Protein AF-A0A0T9PA03-F1 (afdb_monomer_lite)

Structure (mmCIF, N/CA/C/O backbone):
data_AF-A0A0T9PA03-F1
#
_entry.id   AF-A0A0T9PA03-F1
#
loop_
_atom_site.group_PDB
_atom_site.id
_atom_site.type_symbol
_atom_site.label_atom_id
_atom_site.label_alt_id
_atom_site.label_comp_id
_atom_site.label_asym_id
_atom_site.label_entity_id
_atom_site.label_seq_id
_atom_site.pdbx_PDB_ins_code
_atom_site.Cartn_x
_atom_site.Cartn_y
_atom_site.Cartn_z
_atom_site.occupancy
_atom_site.B_iso_or_equiv
_atom_site.auth_seq_id
_atom_site.auth_comp_id
_atom_site.auth_asym_id
_atom_site.auth_atom_id
_atom_site.pdbx_PDB_model_num
ATOM 1 N N . MET A 1 1 ? 5.290 -3.603 4.031 1.00 92.50 1 MET A N 1
ATOM 2 C CA . MET A 1 1 ? 5.411 -2.138 4.036 1.00 92.50 1 MET A CA 1
ATOM 3 C C . MET A 1 1 ? 4.190 -1.507 4.678 1.00 92.50 1 MET A C 1
ATOM 5 O O . MET A 1 1 ? 3.080 -2.007 4.508 1.00 92.50 1 MET A O 1
ATOM 9 N N . TYR A 1 2 ? 4.392 -0.405 5.397 1.00 94.56 2 TYR A N 1
ATOM 10 C CA . TYR A 1 2 ? 3.295 0.367 5.974 1.00 94.56 2 TYR A CA 1
ATOM 11 C C . TYR A 1 2 ? 2.878 1.485 5.029 1.00 94.56 2 TYR A C 1
ATOM 13 O O . TYR A 1 2 ? 3.734 2.184 4.490 1.00 94.56 2 TYR A O 1
ATOM 21 N N . ILE A 1 3 ? 1.571 1.669 4.875 1.00 94.50 3 ILE A N 1
ATOM 22 C CA . ILE A 1 3 ? 0.992 2.784 4.125 1.00 94.50 3 ILE A CA 1
ATOM 23 C C . ILE A 1 3 ? 0.029 3.572 5.006 1.00 94.50 3 ILE A C 1
ATOM 25 O O . ILE A 1 3 ? -0.538 3.040 5.965 1.00 94.50 3 ILE A O 1
ATOM 29 N N . ASN A 1 4 ? -0.156 4.846 4.684 1.00 94.25 4 ASN A N 1
ATOM 30 C CA . ASN A 1 4 ? -1.156 5.692 5.329 1.00 94.25 4 ASN A CA 1
ATOM 31 C C . ASN A 1 4 ? -2.485 5.694 4.548 1.00 94.25 4 ASN A C 1
ATOM 33 O O . ASN A 1 4 ? -2.614 5.071 3.492 1.00 94.25 4 ASN A O 1
ATOM 37 N N . ILE A 1 5 ? -3.485 6.401 5.084 1.00 92.62 5 ILE A N 1
ATOM 38 C CA . ILE A 1 5 ? -4.822 6.490 4.479 1.00 92.62 5 ILE A CA 1
ATOM 39 C C . ILE A 1 5 ? -4.770 7.098 3.073 1.00 92.62 5 ILE A C 1
ATOM 41 O O . ILE A 1 5 ? -5.481 6.625 2.194 1.00 92.62 5 ILE A O 1
ATOM 45 N N . GLU A 1 6 ? -3.924 8.097 2.832 1.00 93.06 6 GLU A N 1
ATOM 46 C CA . GLU A 1 6 ? -3.851 8.773 1.533 1.00 93.06 6 GLU A CA 1
ATOM 47 C C . GLU A 1 6 ? -3.252 7.863 0.455 1.00 93.06 6 GLU A C 1
ATOM 49 O O . GLU A 1 6 ? -3.835 7.713 -0.617 1.00 93.06 6 GLU A O 1
ATOM 54 N N . GLN A 1 7 ? -2.173 7.144 0.774 1.00 94.56 7 GLN A N 1
ATOM 55 C CA . GLN A 1 7 ? -1.610 6.113 -0.103 1.00 94.56 7 GLN A CA 1
ATOM 56 C C . GLN A 1 7 ? -2.609 4.977 -0.357 1.00 94.56 7 GLN A C 1
ATOM 58 O O . GLN A 1 7 ? -2.728 4.505 -1.484 1.00 94.56 7 GLN A O 1
ATOM 63 N N . TYR A 1 8 ? -3.370 4.559 0.661 1.00 94.50 8 TYR A N 1
ATOM 64 C CA . TYR A 1 8 ? -4.421 3.552 0.494 1.00 94.50 8 TYR A CA 1
ATOM 65 C C . TYR A 1 8 ? -5.533 4.030 -0.445 1.00 94.50 8 TYR A C 1
ATOM 67 O O . TYR A 1 8 ? -5.938 3.279 -1.332 1.00 94.50 8 TYR A O 1
ATOM 75 N N . LYS A 1 9 ? -6.017 5.268 -0.286 1.00 93.06 9 LYS A N 1
ATOM 76 C CA . LYS A 1 9 ? -7.050 5.830 -1.165 1.00 93.06 9 LYS A CA 1
ATOM 77 C C . LYS A 1 9 ? -6.547 5.955 -2.601 1.00 93.06 9 LYS A C 1
ATOM 79 O O . LYS A 1 9 ? -7.234 5.534 -3.527 1.00 93.06 9 LYS A O 1
ATOM 84 N N . GLN A 1 10 ? -5.329 6.471 -2.778 1.00 93.38 10 GLN A N 1
ATOM 85 C CA . GLN A 1 10 ? -4.684 6.561 -4.086 1.00 93.38 10 GLN A CA 1
ATOM 86 C C . GLN A 1 10 ? -4.633 5.180 -4.750 1.00 93.38 10 GLN A C 1
ATOM 88 O O . GLN A 1 10 ? -5.151 5.010 -5.850 1.00 93.38 10 GLN A O 1
ATOM 93 N N . ALA A 1 11 ? -4.126 4.175 -4.033 1.00 93.69 11 ALA A N 1
ATOM 94 C CA . ALA A 1 11 ? -3.995 2.820 -4.546 1.00 93.69 11 ALA A CA 1
ATOM 95 C C . ALA A 1 11 ? -5.342 2.136 -4.824 1.00 93.69 11 ALA A C 1
ATOM 97 O O . ALA A 1 11 ? -5.451 1.363 -5.771 1.00 93.69 11 ALA A O 1
ATOM 98 N N . ARG A 1 12 ? -6.392 2.429 -4.048 1.00 92.75 12 ARG A N 1
ATOM 99 C CA . ARG A 1 12 ? -7.757 1.948 -4.316 1.00 92.75 12 ARG A CA 1
ATOM 100 C C . ARG A 1 12 ? -8.359 2.553 -5.587 1.00 92.75 12 ARG A C 1
ATOM 102 O O . ARG A 1 12 ? -9.106 1.849 -6.260 1.00 92.75 12 ARG A O 1
ATOM 109 N N . ASN A 1 13 ? -8.024 3.801 -5.915 1.00 89.88 13 ASN A N 1
ATOM 110 C CA . ASN A 1 13 ? -8.573 4.510 -7.075 1.00 89.88 13 ASN A CA 1
ATOM 111 C C . ASN A 1 13 ? -7.799 4.250 -8.370 1.00 89.88 13 ASN A C 1
ATOM 113 O O . ASN A 1 13 ? -8.399 4.191 -9.439 1.00 89.88 13 ASN A O 1
ATOM 117 N N . THR A 1 14 ? -6.478 4.092 -8.293 1.00 91.12 14 THR A N 1
ATOM 118 C CA . THR A 1 14 ? -5.613 3.973 -9.480 1.00 91.12 14 THR A CA 1
ATOM 119 C C . THR A 1 14 ? -4.930 2.611 -9.608 1.00 91.12 14 THR A C 1
ATOM 121 O O . THR A 1 14 ? -4.311 2.333 -10.631 1.00 91.12 14 THR A O 1
ATOM 124 N N . GLY A 1 15 ? -5.003 1.765 -8.577 1.00 92.88 15 GLY A N 1
ATOM 125 C CA . GLY A 1 15 ? -4.237 0.520 -8.477 1.00 92.88 15 GLY A CA 1
ATOM 126 C C . GLY A 1 15 ? -2.795 0.706 -7.986 1.00 92.88 15 GLY A C 1
ATOM 127 O O . GLY A 1 15 ? -2.113 -0.291 -7.739 1.00 92.88 15 GLY A O 1
ATOM 128 N N . ALA A 1 16 ? -2.326 1.947 -7.804 1.00 94.38 16 ALA A N 1
ATOM 129 C CA . ALA A 1 16 ? -0.944 2.244 -7.435 1.00 94.38 16 ALA A CA 1
ATOM 130 C C . ALA A 1 16 ? -0.806 3.448 -6.487 1.00 94.38 16 ALA A C 1
ATOM 132 O O . ALA A 1 16 ? -1.683 4.305 -6.403 1.00 94.38 16 ALA A O 1
ATOM 133 N N . PHE A 1 17 ? 0.319 3.534 -5.780 1.00 94.75 17 PHE A N 1
ATOM 134 C CA . PHE A 1 17 ? 0.653 4.683 -4.938 1.00 94.75 17 PHE A CA 1
ATOM 135 C C . PHE A 1 17 ? 2.148 4.988 -4.955 1.00 94.75 17 PHE A C 1
ATOM 137 O O . PHE A 1 17 ? 2.977 4.131 -5.266 1.00 94.75 17 PHE A O 1
ATOM 144 N N . GLU A 1 18 ? 2.500 6.214 -4.581 1.00 94.06 18 GLU A N 1
ATOM 145 C CA . GLU A 1 18 ? 3.898 6.624 -4.480 1.00 94.06 18 GLU A CA 1
ATOM 146 C C . GLU A 1 18 ? 4.510 6.214 -3.135 1.00 94.06 18 GLU A C 1
ATOM 148 O O . GLU A 1 18 ? 3.939 6.443 -2.062 1.00 94.06 18 GLU A O 1
ATOM 153 N N . SER A 1 19 ? 5.711 5.641 -3.189 1.00 92.31 19 SER A N 1
ATOM 154 C CA . SER A 1 19 ? 6.517 5.297 -2.022 1.00 92.31 19 SER A CA 1
ATOM 155 C C . SER A 1 19 ? 7.888 5.983 -2.090 1.00 92.31 19 SER A C 1
ATOM 157 O O . SER A 1 19 ? 8.525 5.979 -3.149 1.00 92.31 19 SER A O 1
ATOM 159 N N . PRO A 1 20 ? 8.383 6.555 -0.975 1.00 90.44 20 PRO A N 1
ATOM 160 C CA . PRO A 1 20 ? 9.694 7.208 -0.920 1.00 90.44 20 PRO A CA 1
ATOM 161 C C . PRO A 1 20 ? 10.871 6.223 -0.956 1.00 90.44 20 PRO A C 1
ATOM 163 O O . PRO A 1 20 ? 12.014 6.653 -1.077 1.00 90.44 20 PRO A O 1
ATOM 166 N N . SER A 1 21 ? 10.599 4.924 -0.823 1.00 88.88 21 SER A N 1
ATOM 167 C CA . SER A 1 21 ? 11.592 3.853 -0.876 1.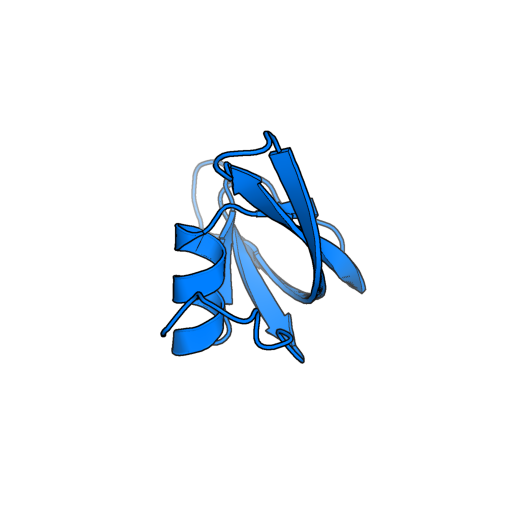00 88.88 21 SER A CA 1
ATOM 168 C C . SER A 1 21 ? 11.016 2.627 -1.586 1.00 88.88 21 SER A C 1
ATOM 170 O O . SER A 1 21 ? 9.840 2.313 -1.357 1.00 88.88 21 SER A O 1
ATOM 172 N N . PRO A 1 22 ? 11.810 1.911 -2.401 1.00 90.12 22 PRO A N 1
ATOM 173 C CA . PRO A 1 22 ? 11.363 0.688 -3.053 1.00 90.12 22 PRO A CA 1
ATOM 174 C C . PRO A 1 22 ? 11.063 -0.403 -2.014 1.00 90.12 22 PRO A C 1
ATOM 176 O O . PRO A 1 22 ? 11.945 -0.730 -1.217 1.00 90.12 22 PRO A O 1
ATOM 179 N N . PRO A 1 23 ? 9.835 -0.954 -1.994 1.00 92.44 23 PRO A N 1
ATOM 180 C CA . PRO A 1 23 ? 9.528 -2.151 -1.217 1.00 92.44 23 PRO A CA 1
ATOM 181 C C . PRO A 1 23 ? 10.087 -3.401 -1.922 1.00 92.44 23 PRO A C 1
ATOM 183 O O . PRO A 1 23 ? 10.814 -3.305 -2.912 1.00 92.44 23 PRO A O 1
ATOM 186 N N . GLN A 1 24 ? 9.738 -4.587 -1.434 1.00 93.12 24 GLN A N 1
ATOM 187 C CA . GLN A 1 24 ? 9.993 -5.856 -2.114 1.00 93.12 24 GLN A CA 1
ATOM 188 C C . GLN A 1 24 ? 8.774 -6.309 -2.923 1.00 93.12 24 GLN A C 1
ATOM 190 O O . GLN A 1 24 ? 7.621 -6.018 -2.593 1.00 93.12 24 GLN A O 1
ATOM 195 N N . GLN A 1 25 ? 9.019 -7.050 -4.003 1.00 92.06 25 GLN A N 1
ATOM 196 C CA . GLN A 1 25 ? 7.938 -7.703 -4.732 1.00 92.06 25 GLN A CA 1
ATOM 197 C C . GLN A 1 25 ? 7.249 -8.727 -3.818 1.00 92.06 25 GLN A C 1
ATOM 199 O O . GLN A 1 25 ? 7.915 -9.403 -3.038 1.00 92.06 25 GLN A O 1
ATOM 204 N N . MET A 1 26 ? 5.918 -8.831 -3.901 1.00 93.56 26 MET A N 1
ATOM 205 C CA . MET A 1 26 ? 5.078 -9.640 -3.004 1.00 93.56 26 MET A CA 1
ATOM 206 C C . MET A 1 26 ? 5.109 -9.210 -1.529 1.00 93.56 26 MET A C 1
ATOM 208 O O . MET A 1 26 ? 4.526 -9.891 -0.683 1.00 93.56 26 MET A O 1
ATOM 212 N N . GLU A 1 27 ? 5.724 -8.071 -1.195 1.00 94.31 27 GLU A N 1
ATOM 213 C CA . GLU A 1 27 ? 5.719 -7.565 0.174 1.00 94.31 27 GLU A CA 1
ATOM 214 C C . GLU A 1 27 ? 4.292 -7.236 0.623 1.00 94.31 27 GLU A C 1
ATOM 216 O O . GLU A 1 27 ? 3.508 -6.616 -0.102 1.00 94.31 27 GLU A O 1
ATOM 221 N N . ARG A 1 28 ? 3.954 -7.639 1.849 1.00 94.81 28 ARG A N 1
ATOM 222 C CA . ARG A 1 28 ? 2.653 -7.363 2.461 1.00 94.81 28 ARG A CA 1
ATOM 223 C C . ARG A 1 28 ? 2.448 -5.862 2.646 1.00 94.81 28 ARG A C 1
ATOM 225 O O . ARG A 1 28 ? 3.336 -5.175 3.143 1.00 94.81 28 ARG A O 1
ATOM 232 N N . ILE A 1 29 ? 1.267 -5.361 2.312 1.00 95.06 29 ILE A N 1
ATOM 233 C CA . ILE A 1 29 ? 0.879 -3.965 2.511 1.00 95.06 29 ILE A CA 1
ATOM 234 C C . ILE A 1 29 ? -0.043 -3.883 3.723 1.00 95.06 29 ILE A C 1
ATOM 236 O O . ILE A 1 29 ? -1.127 -4.473 3.732 1.00 95.06 29 ILE A O 1
ATOM 240 N N . THR A 1 30 ? 0.378 -3.108 4.718 1.00 95.19 30 THR A N 1
ATOM 241 C CA . THR A 1 30 ? -0.365 -2.893 5.959 1.00 95.19 30 THR A CA 1
ATOM 242 C C . THR A 1 30 ? -0.752 -1.419 6.067 1.00 95.19 30 THR A C 1
ATOM 244 O O . THR A 1 30 ? 0.100 -0.533 6.138 1.00 95.19 30 THR A O 1
ATOM 247 N N . LEU A 1 31 ? -2.052 -1.137 6.071 1.00 94.31 31 LEU A N 1
ATOM 248 C CA . LEU A 1 31 ? -2.604 0.191 6.297 1.00 94.31 31 LEU A CA 1
ATOM 249 C C . LEU A 1 31 ? -2.534 0.533 7.785 1.00 94.31 31 LEU A C 1
ATOM 251 O O . LEU A 1 31 ? -3.131 -0.149 8.619 1.00 94.31 31 LEU A O 1
ATOM 255 N N . LYS A 1 32 ? -1.856 1.634 8.104 1.00 93.88 32 LYS A N 1
ATOM 256 C CA . LYS A 1 32 ? -1.782 2.196 9.449 1.00 93.88 32 LYS A CA 1
ATOM 257 C C . LYS A 1 32 ? -2.721 3.388 9.579 1.00 93.88 32 LYS A C 1
ATOM 259 O O . LYS A 1 32 ? -2.609 4.366 8.842 1.00 93.88 32 LYS A O 1
ATOM 264 N N . MET A 1 33 ? -3.625 3.319 10.550 1.00 89.69 33 MET A N 1
ATOM 265 C CA . MET A 1 33 ? -4.616 4.361 10.816 1.00 89.69 33 MET A CA 1
ATOM 266 C C . MET A 1 33 ? -4.587 4.780 12.278 1.00 89.69 33 MET A C 1
ATOM 268 O O . MET A 1 33 ? -4.389 3.958 13.175 1.00 89.69 33 MET A O 1
ATOM 272 N N . LEU A 1 34 ? -4.842 6.062 12.518 1.00 85.94 34 LEU A N 1
ATOM 273 C CA . LEU A 1 34 ? -5.207 6.555 13.838 1.00 85.94 34 LEU A CA 1
ATOM 274 C C . LEU A 1 34 ? -6.726 6.472 13.979 1.00 85.94 34 LEU A C 1
ATOM 276 O O . LEU A 1 34 ? -7.472 6.888 13.098 1.00 85.94 34 LEU A O 1
ATOM 280 N N . THR A 1 35 ? -7.171 5.908 15.088 1.00 82.12 35 THR A N 1
ATOM 281 C CA . THR A 1 35 ? -8.570 5.785 15.490 1.00 82.12 35 THR A CA 1
ATOM 282 C C . THR A 1 35 ? -8.742 6.456 16.850 1.00 82.12 35 THR A C 1
ATOM 284 O O . THR A 1 35 ? -7.759 6.677 17.559 1.00 82.12 35 THR A O 1
ATOM 287 N N . GLY A 1 36 ? -9.983 6.729 17.260 1.00 79.94 36 GLY A N 1
ATOM 288 C CA . GLY A 1 36 ? -10.261 7.253 18.605 1.00 79.94 36 GLY A CA 1
ATOM 289 C C . GLY A 1 36 ? -9.766 6.346 19.745 1.00 79.94 36 GLY A C 1
ATOM 290 O O . GLY A 1 36 ? -9.586 6.818 20.859 1.00 79.94 36 GLY A O 1
ATOM 291 N N . GLN A 1 37 ? -9.497 5.064 19.465 1.00 81.56 37 GLN A N 1
ATOM 292 C CA . GLN A 1 37 ? -8.959 4.079 20.413 1.00 81.56 37 GLN A CA 1
ATOM 293 C C . GLN A 1 37 ? -7.438 3.864 20.268 1.00 81.56 37 GLN A C 1
ATOM 295 O O . GLN A 1 37 ? -6.883 2.948 20.869 1.00 81.56 37 GLN A O 1
ATOM 300 N N . GLY A 1 38 ? -6.750 4.679 19.462 1.00 88.12 38 GLY A N 1
ATOM 301 C CA . GLY A 1 38 ? -5.314 4.561 19.205 1.00 88.12 38 GLY A CA 1
ATOM 302 C C . GLY A 1 38 ? -4.990 4.090 17.787 1.00 88.12 38 GLY A C 1
ATOM 303 O O . GLY A 1 38 ? -5.710 4.386 16.834 1.00 88.12 38 GLY A O 1
ATOM 304 N N . ARG A 1 39 ? -3.864 3.394 17.614 1.00 88.62 39 ARG A N 1
ATOM 305 C CA . ARG A 1 39 ? -3.368 2.967 16.295 1.00 88.62 39 ARG A CA 1
ATOM 306 C C . ARG A 1 39 ? -3.953 1.616 15.903 1.00 88.62 39 ARG A C 1
ATOM 308 O O . ARG A 1 39 ? -3.908 0.675 16.686 1.00 88.62 39 ARG A O 1
ATOM 315 N N . ARG A 1 40 ? -4.446 1.517 14.670 1.00 89.12 40 ARG A N 1
ATOM 316 C CA . ARG A 1 40 ? -4.896 0.265 14.061 1.00 89.12 40 ARG A CA 1
ATOM 317 C C . ARG A 1 40 ? -4.060 -0.035 12.827 1.00 89.12 40 ARG A C 1
ATOM 319 O O . ARG A 1 40 ? -3.790 0.861 12.029 1.00 89.12 40 ARG A O 1
ATOM 326 N N . GLU A 1 41 ? -3.680 -1.295 12.684 1.00 93.44 41 GLU A N 1
ATOM 327 C CA . GLU A 1 41 ? -2.923 -1.806 11.546 1.00 93.44 4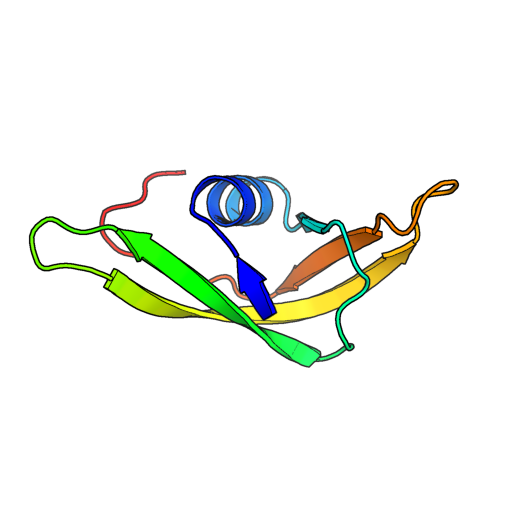1 GLU A CA 1
ATOM 328 C C . GLU A 1 41 ? -3.765 -2.890 10.870 1.00 93.44 41 GLU A C 1
ATOM 330 O O . GLU A 1 41 ? -4.328 -3.759 11.537 1.00 93.44 41 GLU A O 1
ATOM 335 N N . LEU A 1 42 ? -3.955 -2.761 9.559 1.00 91.38 42 LEU A N 1
ATOM 336 C CA . LEU A 1 42 ? -4.814 -3.633 8.767 1.00 91.38 42 LEU A CA 1
ATOM 337 C C . LEU A 1 42 ? -4.059 -4.121 7.548 1.00 91.38 42 LEU A C 1
ATOM 339 O O . LEU A 1 42 ? -3.530 -3.321 6.785 1.00 91.38 42 LEU A O 1
ATOM 343 N N . ASP A 1 43 ? -4.064 -5.422 7.326 1.00 93.12 43 ASP A N 1
ATOM 344 C CA . ASP A 1 43 ? -3.462 -5.989 6.131 1.00 93.12 43 ASP A CA 1
ATOM 345 C C . ASP A 1 43 ? -4.418 -5.834 4.962 1.00 93.12 43 ASP A C 1
ATOM 347 O O . ASP A 1 43 ? -5.537 -6.349 4.979 1.00 93.12 43 ASP A O 1
ATOM 351 N N . VAL A 1 44 ? -3.981 -5.067 3.970 1.00 93.06 44 VAL A N 1
ATOM 352 C CA . VAL A 1 44 ? -4.851 -4.624 2.883 1.00 93.06 4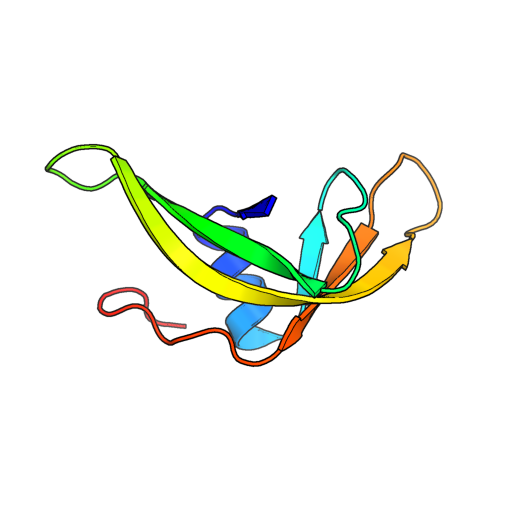4 VAL A CA 1
ATOM 353 C C . VAL A 1 44 ? -4.452 -5.210 1.545 1.00 93.06 44 VAL A C 1
ATOM 355 O O . VAL A 1 44 ? -5.298 -5.261 0.671 1.00 93.06 44 VAL A O 1
ATOM 358 N N . GLY A 1 45 ? -3.227 -5.697 1.359 1.00 93.50 45 GLY A N 1
ATOM 359 C CA . GLY A 1 45 ? -2.841 -6.303 0.087 1.00 93.50 45 GLY A CA 1
ATOM 360 C C . GLY A 1 45 ? -1.370 -6.668 0.022 1.00 93.50 45 GLY A C 1
ATOM 361 O O . GLY A 1 45 ? -0.722 -6.888 1.047 1.00 93.50 45 GLY A O 1
ATOM 362 N N . TYR A 1 46 ? -0.850 -6.726 -1.196 1.00 95.31 46 TYR A N 1
ATOM 363 C CA . TYR A 1 46 ? 0.547 -7.026 -1.477 1.00 95.31 46 TYR A CA 1
ATOM 364 C C . TYR A 1 46 ? 1.043 -6.223 -2.680 1.00 95.31 46 TYR A C 1
ATOM 366 O O . TYR A 1 46 ? 0.266 -5.829 -3.558 1.00 95.31 46 TYR A O 1
ATOM 374 N N . VAL A 1 47 ? 2.350 -5.978 -2.699 1.00 95.31 47 VAL A N 1
ATOM 375 C CA . VAL A 1 47 ? 3.050 -5.328 -3.807 1.00 95.31 47 VAL A CA 1
ATOM 376 C C . VAL A 1 47 ? 3.137 -6.288 -4.988 1.00 95.31 47 VAL A C 1
ATOM 378 O O . VAL A 1 47 ? 3.580 -7.426 -4.835 1.00 95.31 47 VAL A O 1
ATOM 381 N N . VAL A 1 48 ? 2.744 -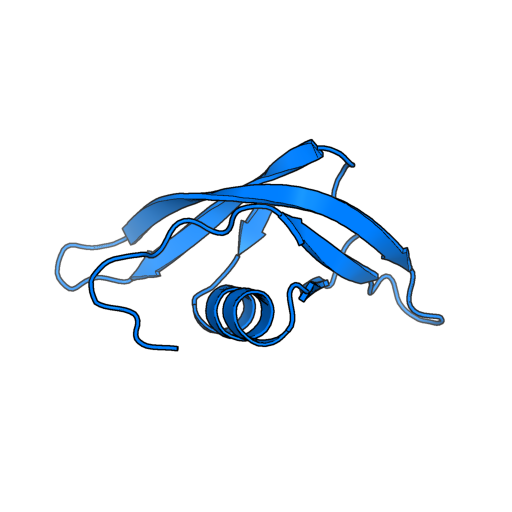5.829 -6.174 1.00 95.31 48 VAL A N 1
ATOM 382 C CA . VAL A 1 48 ? 2.808 -6.625 -7.412 1.00 95.31 48 VAL A CA 1
ATOM 383 C C . VAL A 1 48 ? 3.936 -6.159 -8.309 1.00 95.31 48 VAL A C 1
ATOM 385 O O . VAL A 1 48 ? 4.677 -6.980 -8.846 1.00 95.31 48 VAL A O 1
ATOM 388 N N . GLU A 1 49 ? 4.080 -4.846 -8.442 1.00 94.81 49 GLU A N 1
ATOM 389 C CA . GLU A 1 49 ? 5.061 -4.226 -9.320 1.00 94.81 49 GLU A CA 1
ATOM 390 C C . GLU A 1 49 ? 5.650 -2.997 -8.636 1.00 94.81 49 GLU A C 1
ATOM 392 O O . GLU A 1 49 ? 4.963 -2.279 -7.904 1.00 94.81 49 GLU A O 1
ATOM 397 N N . ILE A 1 50 ? 6.936 -2.765 -8.880 1.00 94.56 50 ILE A N 1
ATOM 398 C CA . ILE A 1 50 ? 7.670 -1.614 -8.372 1.00 94.56 50 ILE A CA 1
ATOM 399 C C . ILE A 1 50 ? 8.315 -0.940 -9.570 1.00 94.56 50 ILE A C 1
ATOM 401 O O . ILE A 1 50 ? 9.222 -1.491 -10.194 1.00 94.56 50 ILE A O 1
ATOM 405 N N . LYS A 1 51 ? 7.863 0.271 -9.876 1.00 94.12 51 LYS A N 1
ATOM 406 C CA . LYS A 1 51 ? 8.441 1.096 -10.929 1.00 94.12 51 LYS A CA 1
ATOM 407 C C . LYS A 1 51 ? 9.250 2.214 -10.293 1.00 94.12 51 LYS A C 1
ATOM 409 O O . LYS A 1 51 ? 8.695 3.113 -9.664 1.00 94.12 51 LYS A O 1
ATOM 414 N N . LEU A 1 52 ? 10.569 2.159 -10.448 1.00 90.88 52 LEU A N 1
ATOM 415 C CA . LEU A 1 52 ? 11.447 3.230 -9.983 1.00 90.88 52 LEU A CA 1
ATOM 416 C C . LEU A 1 52 ? 11.168 4.503 -10.787 1.00 90.88 52 LEU A C 1
ATOM 418 O O . LEU A 1 52 ? 11.153 4.482 -12.019 1.00 90.88 52 LEU A O 1
ATOM 422 N N . MET A 1 53 ? 10.935 5.607 -10.082 1.00 86.56 53 MET A N 1
ATOM 423 C CA . MET A 1 53 ? 10.793 6.923 -10.693 1.00 86.56 53 MET A CA 1
ATOM 424 C C . MET A 1 53 ? 12.189 7.547 -10.782 1.00 86.56 53 MET A C 1
ATOM 426 O O . MET A 1 53 ? 12.968 7.477 -9.832 1.00 86.56 53 MET A O 1
ATOM 430 N N . GLY A 1 54 ? 12.543 8.107 -11.941 1.00 71.44 54 GLY A N 1
ATOM 431 C CA . GLY A 1 54 ? 13.856 8.724 -12.138 1.00 71.44 54 GLY A CA 1
ATOM 432 C C . GLY A 1 54 ? 14.094 9.869 -11.147 1.00 71.44 54 GLY A C 1
ATOM 433 O O . GLY A 1 54 ? 13.257 10.759 -11.030 1.00 71.44 54 GLY A O 1
ATOM 434 N N . GLY A 1 55 ? 15.241 9.846 -10.459 1.00 68.62 55 GLY A N 1
ATOM 435 C CA . GLY A 1 55 ? 15.630 10.856 -9.470 1.00 68.62 55 GLY A CA 1
ATOM 436 C C . GLY A 1 55 ? 15.053 10.614 -8.066 1.00 68.62 55 GLY A C 1
ATOM 437 O O . GLY A 1 55 ? 13.846 10.554 -7.861 1.00 68.62 55 GLY A O 1
ATOM 438 N N . CYS A 1 56 ? 15.950 10.527 -7.077 1.00 64.19 56 CYS A N 1
ATOM 439 C CA . CYS A 1 56 ? 15.661 10.513 -5.636 1.00 64.19 56 CYS A CA 1
ATOM 440 C C . CYS A 1 56 ? 14.775 9.369 -5.109 1.00 64.19 56 CYS A C 1
ATOM 442 O O . CYS A 1 56 ? 13.779 9.652 -4.457 1.00 64.19 56 CYS A O 1
ATOM 444 N N . GLY A 1 57 ? 15.142 8.096 -5.310 1.00 74.44 57 GLY A N 1
ATOM 445 C CA . GLY A 1 57 ? 14.685 6.957 -4.478 1.00 74.44 57 GLY A CA 1
ATOM 446 C C . GLY A 1 57 ? 13.177 6.651 -4.434 1.00 74.44 57 GLY A C 1
ATOM 447 O O . GLY A 1 57 ? 12.776 5.655 -3.833 1.00 74.44 57 GLY A O 1
ATOM 448 N N . ARG A 1 58 ? 12.345 7.474 -5.081 1.00 87.62 58 ARG A N 1
ATOM 449 C CA . ARG A 1 58 ? 10.896 7.327 -5.156 1.00 87.62 58 ARG A CA 1
ATOM 450 C C . ARG A 1 58 ? 10.547 6.227 -6.141 1.00 87.62 58 ARG A C 1
ATOM 452 O O . ARG A 1 58 ? 11.200 6.030 -7.166 1.00 87.62 58 ARG A O 1
ATOM 459 N N . CYS A 1 59 ? 9.466 5.533 -5.847 1.00 92.12 59 CYS A N 1
ATOM 460 C CA . CYS A 1 59 ? 8.929 4.508 -6.718 1.00 92.12 59 CYS A CA 1
ATOM 461 C C . CYS A 1 59 ? 7.406 4.572 -6.727 1.00 92.12 59 CYS A C 1
ATOM 463 O O . CYS A 1 59 ? 6.771 4.970 -5.750 1.00 92.12 59 CYS A O 1
ATOM 465 N N . MET A 1 60 ? 6.835 4.179 -7.856 1.00 94.38 60 MET A N 1
ATOM 466 C CA . MET A 1 60 ? 5.423 3.875 -7.972 1.00 94.38 60 MET A CA 1
ATOM 467 C C . MET A 1 60 ? 5.238 2.395 -7.641 1.00 94.38 60 MET A C 1
ATOM 469 O O . MET A 1 60 ? 5.912 1.537 -8.214 1.00 94.38 60 MET A O 1
ATOM 473 N N . VAL A 1 61 ? 4.347 2.107 -6.701 1.00 95.50 61 VAL A N 1
ATOM 474 C CA . VAL A 1 61 ? 4.066 0.757 -6.216 1.00 95.50 61 VAL A CA 1
ATOM 475 C C . VAL A 1 61 ? 2.681 0.357 -6.698 1.00 95.50 61 VAL A C 1
ATOM 477 O O . VAL A 1 61 ? 1.682 0.922 -6.252 1.00 95.50 61 VAL A O 1
ATOM 480 N N . THR A 1 62 ? 2.617 -0.626 -7.592 1.00 96.00 62 THR A N 1
ATOM 481 C CA . THR A 1 62 ? 1.355 -1.217 -8.046 1.00 96.00 62 THR A CA 1
ATOM 482 C C . THR A 1 62 ? 0.940 -2.318 -7.082 1.00 96.00 62 THR A C 1
ATOM 484 O O . THR A 1 62 ? 1.750 -3.149 -6.655 1.00 96.00 62 THR A O 1
ATOM 487 N N . THR A 1 63 ? -0.344 -2.350 -6.753 1.00 93.06 63 THR A N 1
ATOM 488 C CA . THR A 1 63 ? -0.921 -3.283 -5.784 1.00 93.06 63 THR A CA 1
ATOM 489 C C . THR A 1 63 ? -1.982 -4.148 -6.445 1.00 93.06 63 THR A C 1
ATOM 491 O O . THR A 1 63 ? -2.680 -3.702 -7.355 1.00 93.06 63 THR A O 1
ATOM 494 N N . ALA A 1 64 ? -2.152 -5.376 -5.963 1.00 84.44 64 ALA A N 1
ATOM 495 C CA . ALA A 1 64 ? -3.332 -6.171 -6.281 1.00 84.44 64 ALA A CA 1
ATOM 496 C C . ALA A 1 64 ? -4.141 -6.449 -5.021 1.00 84.44 64 ALA A C 1
ATOM 498 O O . ALA A 1 64 ? -3.600 -6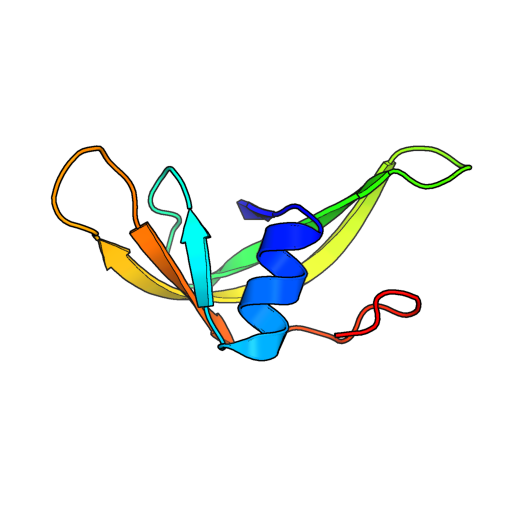.598 -3.925 1.00 84.44 64 ALA A O 1
ATOM 499 N N . LYS A 1 65 ? -5.457 -6.576 -5.225 1.00 72.62 65 LYS A N 1
ATOM 500 C CA . LYS A 1 65 ? -6.417 -7.034 -4.215 1.00 72.62 65 LYS A CA 1
ATOM 501 C C . LYS A 1 65 ? -6.395 -6.197 -2.931 1.00 72.62 65 LYS A C 1
ATOM 503 O O . LYS A 1 65 ? -6.402 -6.757 -1.840 1.00 72.62 65 LYS A O 1
ATOM 508 N N . LEU A 1 66 ? -6.420 -4.866 -3.067 1.00 86.62 66 LEU A N 1
ATOM 509 C CA . LEU A 1 66 ? -6.611 -3.972 -1.924 1.00 86.62 66 LEU A CA 1
ATOM 510 C C . LEU A 1 66 ? -7.977 -4.218 -1.271 1.00 86.62 66 LEU A C 1
ATOM 512 O O . LEU A 1 66 ? -9.010 -3.800 -1.805 1.00 86.62 66 LEU A O 1
ATOM 516 N N . VAL A 1 67 ? -7.974 -4.912 -0.134 1.00 88.38 67 VAL A N 1
ATOM 517 C CA . VAL A 1 67 ? -9.164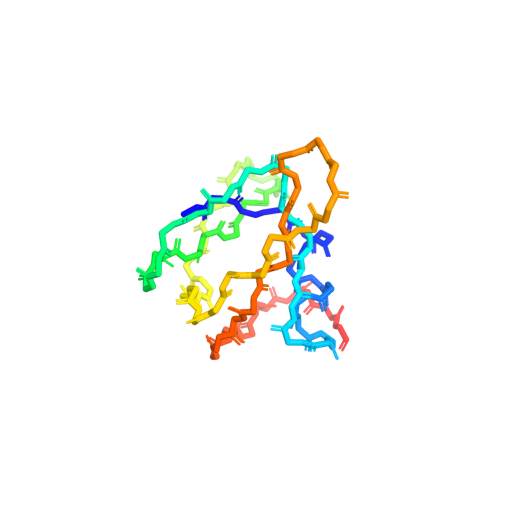 -5.240 0.654 1.00 88.38 67 VAL A CA 1
ATOM 518 C C . VAL A 1 67 ? -9.857 -3.949 1.069 1.00 88.38 67 VAL A C 1
ATOM 520 O O . VAL A 1 67 ? -9.225 -3.032 1.591 1.00 88.38 67 VAL A O 1
ATOM 523 N N . ALA A 1 68 ? -11.169 -3.881 0.839 1.00 86.38 68 ALA A N 1
ATOM 524 C CA . ALA A 1 68 ? -11.967 -2.737 1.245 1.00 86.38 68 ALA A CA 1
ATOM 525 C C . ALA A 1 68 ? -12.007 -2.634 2.777 1.00 86.38 68 ALA A C 1
ATOM 527 O O . ALA A 1 68 ? -12.495 -3.528 3.470 1.00 86.38 68 ALA A O 1
ATOM 528 N N . VAL A 1 69 ? -11.509 -1.521 3.305 1.00 85.12 69 VAL A N 1
ATOM 529 C CA . VAL A 1 69 ? -11.548 -1.213 4.735 1.00 85.12 69 VAL A CA 1
ATOM 530 C C . VAL A 1 69 ? -12.837 -0.463 5.062 1.00 85.12 69 VAL A C 1
ATOM 532 O O . VAL A 1 69 ? -13.072 0.643 4.574 1.00 85.12 69 VAL A O 1
ATOM 535 N N . LYS A 1 70 ? -13.680 -1.055 5.917 1.00 81.88 70 LYS A N 1
ATOM 536 C CA . LYS A 1 70 ? -14.935 -0.437 6.372 1.00 81.88 70 LYS A CA 1
ATOM 537 C C . LYS A 1 70 ? -14.661 0.936 6.998 1.00 81.88 70 LYS A C 1
ATOM 539 O O . LYS A 1 70 ? -13.870 1.038 7.933 1.00 81.88 70 LYS A O 1
ATOM 544 N N . GLY A 1 71 ? -15.353 1.966 6.510 1.00 78.69 71 GLY A N 1
ATOM 545 C CA . GLY A 1 71 ? -15.224 3.345 6.995 1.00 78.69 71 GLY A CA 1
ATOM 546 C C . GLY A 1 71 ? -14.230 4.215 6.221 1.00 78.69 71 GLY A C 1
ATOM 547 O O . GLY A 1 71 ? -14.143 5.403 6.512 1.00 78.69 71 GLY A O 1
ATOM 548 N N . ILE A 1 72 ? -13.526 3.669 5.222 1.00 79.00 72 ILE A N 1
ATOM 549 C CA . ILE A 1 72 ? -12.798 4.466 4.227 1.00 79.00 72 ILE A CA 1
ATOM 550 C C . ILE A 1 72 ? -13.538 4.353 2.897 1.00 79.00 72 ILE A C 1
ATOM 552 O O . ILE A 1 72 ? -13.526 3.299 2.263 1.00 79.00 72 ILE A O 1
ATOM 556 N N . TYR A 1 73 ? -14.177 5.449 2.494 1.00 70.31 73 TYR A N 1
ATOM 557 C CA . TYR A 1 73 ? -14.840 5.577 1.200 1.00 70.31 73 TYR A CA 1
ATOM 558 C C . TYR A 1 73 ? -13.848 6.163 0.196 1.00 70.31 73 TYR A C 1
ATOM 560 O O . TYR A 1 73 ? -13.134 7.118 0.521 1.00 70.31 73 TYR A O 1
ATOM 568 N N . VAL A 1 74 ? -13.774 5.542 -0.977 1.00 68.00 74 VAL A N 1
ATOM 569 C CA . VAL A 1 74 ? -12.862 5.882 -2.073 1.00 68.00 74 VAL A CA 1
ATOM 570 C C . VAL A 1 74 ? -13.642 5.959 -3.363 1.00 68.00 74 VAL A C 1
ATOM 572 O O . VAL A 1 74 ? -14.497 5.058 -3.539 1.00 68.00 74 VAL A O 1
#

Radius of gyration: 12.17 Å; chains: 1; bounding box: 31×20×33 Å

Organism: NCBI:txid1288385

pLDDT: mean 89.14, std 7.53, range [64.19, 96.0]

Secondary structure (DSSP, 8-state):
-EE-HHHHHHHHHHSEEEESS---TTPEEEEEEEETTEEEEEEEEEEEEEEEPSSTT-EEEEEE--PPPTT---

Foldseek 3Di:
DEDELVQLVVCVVPQKGKDQAWDDAQAWYWYWDQDPVGIDIHTFFGFHDWADDPDHRMIITGTPRGDDDPPRDD

Sequence (74 aa):
MYINIEQYKQARNTGAFESPSPPQQMERITLKMLTGQGRRELDVGYVVEIKLMGGCGRCMVTTAKLVAVKGIYV